Protein AF-A0A914TB72-F1 (afdb_monomer_lite)

Sequence (169 aa):
MFVSGEAGNFFTDSATSDFWIGDIYNTISPGKWSWIDNSTFDFFDWDKGQPQTTTDSVCASAIMNGAKWRSEDCFIDKPFVCEIKQLLSVSSSTTTTTTRKPNICPDSWIYYNSTNFCYKAFQMFKTWYDAEAECENQGAHLASIHNHEENVFITCKFDYFSVKITKAF

pLDDT: mean 77.45, std 20.38, range [30.41, 97.81]

Secondary structure (DSSP, 8-state):
------------------EEEEEEEESSSTTEEEETT--------BPTT-----SSSEEEEEETTTTEEEEEETTS-EEEEEEEE-------S-----------S-TT-EEETTTTEEEEEEEEEE-HHHHHHHHHHTT-EEPP--SHHHHHHHHHHHHHHHHHHH---

Foldseek 3Di:
DDDDDDDDDPPPPDPQFWAFFQWWQDPPPHPDIAGPVRDDPPDAAADVPDDDPPDPTWGWTAGAQPLHIYIDHLQWWGKFKWKDAFCPDPDPDDDDDDPDDPPRDPPLWDADPVVNMTMAIDRGTGGNVVNQVVNVVVVTGGHDDDDSVRSNCCRHCNVVSVVVVPPDD

Structure (mmCIF, N/CA/C/O backbone):
data_AF-A0A914TB72-F1
#
_entry.id   AF-A0A914TB72-F1
#
loop_
_atom_site.group_PDB
_atom_site.id
_atom_site.type_symbol
_atom_site.label_atom_id
_atom_site.label_alt_id
_atom_site.label_comp_id
_atom_site.label_asym_id
_atom_site.label_entity_id
_atom_site.label_seq_id
_atom_site.pdbx_PDB_ins_code
_atom_site.Cartn_x
_atom_site.Cartn_y
_atom_site.Cartn_z
_atom_site.occupancy
_atom_site.B_iso_or_equiv
_atom_site.auth_seq_id
_atom_site.auth_comp_id
_atom_site.auth_asym_id
_atom_site.auth_atom_id
_atom_site.pdbx_PDB_model_num
ATOM 1 N N . MET A 1 1 ? 53.247 -9.936 -4.340 1.00 37.78 1 MET A N 1
ATOM 2 C CA . MET A 1 1 ? 52.286 -9.774 -5.449 1.00 37.78 1 MET A CA 1
ATOM 3 C C . MET A 1 1 ? 50.915 -10.014 -4.849 1.00 37.78 1 MET A C 1
ATOM 5 O O . MET A 1 1 ? 50.619 -11.142 -4.488 1.00 37.78 1 MET A O 1
ATOM 9 N N . PHE A 1 2 ? 50.174 -8.943 -4.577 1.00 30.41 2 PHE A N 1
ATOM 10 C CA . PHE A 1 2 ? 48.810 -9.036 -4.067 1.00 30.41 2 PHE A CA 1
ATOM 11 C C . PHE A 1 2 ? 47.880 -9.287 -5.251 1.00 30.41 2 PHE A C 1
ATOM 13 O O . PHE A 1 2 ? 47.893 -8.498 -6.192 1.00 30.41 2 PHE A O 1
ATOM 20 N N . VAL A 1 3 ? 47.076 -10.346 -5.188 1.00 38.69 3 VAL A N 1
ATOM 21 C CA . VAL A 1 3 ? 45.756 -10.354 -5.820 1.00 38.69 3 VAL A CA 1
ATOM 22 C C . VAL A 1 3 ? 44.797 -10.991 -4.822 1.00 38.69 3 VAL A C 1
ATOM 24 O O . VAL A 1 3 ? 44.936 -12.151 -4.444 1.00 38.69 3 VAL A O 1
ATOM 27 N N . SER A 1 4 ? 43.905 -10.141 -4.335 1.00 36.78 4 SER A N 1
ATOM 28 C CA . SER A 1 4 ? 42.770 -10.391 -3.459 1.00 36.78 4 SER A CA 1
ATOM 29 C C . SER A 1 4 ? 41.709 -11.260 -4.133 1.00 36.78 4 SER A C 1
ATOM 31 O O . SER A 1 4 ? 41.431 -11.094 -5.319 1.00 36.78 4 SER A O 1
ATOM 33 N N . GLY A 1 5 ? 41.054 -12.102 -3.342 1.00 32.09 5 GLY A N 1
ATOM 34 C CA . GLY A 1 5 ? 39.838 -12.823 -3.708 1.00 32.09 5 GLY A CA 1
ATOM 35 C C . GLY A 1 5 ? 39.221 -13.401 -2.443 1.00 32.09 5 GLY A C 1
ATOM 36 O O . GLY A 1 5 ? 39.225 -14.612 -2.249 1.00 32.09 5 GLY A O 1
ATOM 37 N N . GLU A 1 6 ? 38.843 -12.515 -1.523 1.00 36.94 6 GLU A N 1
ATOM 38 C CA . GLU A 1 6 ? 38.310 -12.885 -0.217 1.00 36.94 6 GLU A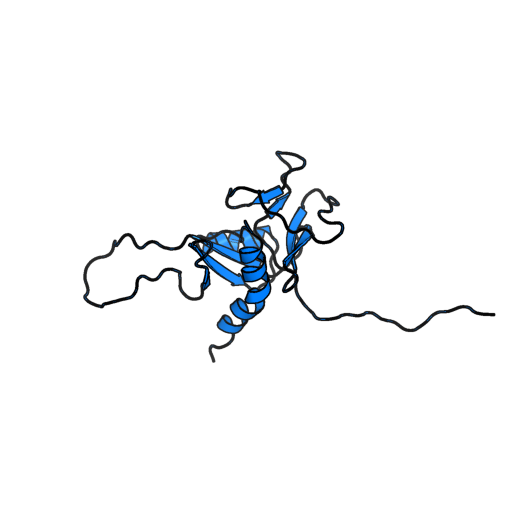 CA 1
ATOM 39 C C . GLU A 1 6 ? 36.899 -13.460 -0.312 1.00 36.94 6 GLU A C 1
ATOM 41 O O . GLU A 1 6 ? 36.111 -13.155 -1.208 1.00 36.94 6 GLU A O 1
ATOM 46 N N . ALA A 1 7 ? 36.665 -14.338 0.658 1.00 39.81 7 ALA A N 1
ATOM 47 C CA . ALA A 1 7 ? 35.478 -15.110 0.930 1.00 39.81 7 ALA A CA 1
ATOM 48 C C . ALA A 1 7 ? 34.182 -14.298 0.857 1.00 39.81 7 ALA A C 1
ATOM 50 O O . ALA A 1 7 ? 34.129 -13.109 1.169 1.00 39.81 7 ALA A O 1
ATOM 51 N N . GLY A 1 8 ? 33.125 -15.010 0.466 1.00 45.47 8 GLY A N 1
ATOM 52 C CA . GLY A 1 8 ? 31.778 -14.488 0.380 1.00 45.47 8 GLY A CA 1
ATOM 53 C C . GLY A 1 8 ? 31.355 -13.753 1.643 1.00 45.47 8 GLY A C 1
ATOM 54 O O . GLY A 1 8 ? 31.429 -14.287 2.742 1.00 45.47 8 GLY A O 1
ATOM 55 N N . ASN A 1 9 ? 30.836 -12.554 1.423 1.00 38.00 9 ASN A N 1
ATOM 56 C CA . ASN A 1 9 ? 29.997 -11.837 2.361 1.00 38.00 9 ASN A CA 1
ATOM 57 C C . ASN A 1 9 ? 28.699 -11.492 1.632 1.00 38.00 9 ASN A C 1
ATOM 59 O O . ASN A 1 9 ? 28.464 -10.364 1.206 1.00 38.00 9 ASN A O 1
ATOM 63 N N . PHE A 1 10 ? 27.859 -12.514 1.464 1.00 42.31 10 PHE A N 1
ATOM 64 C CA . PHE A 1 10 ? 26.428 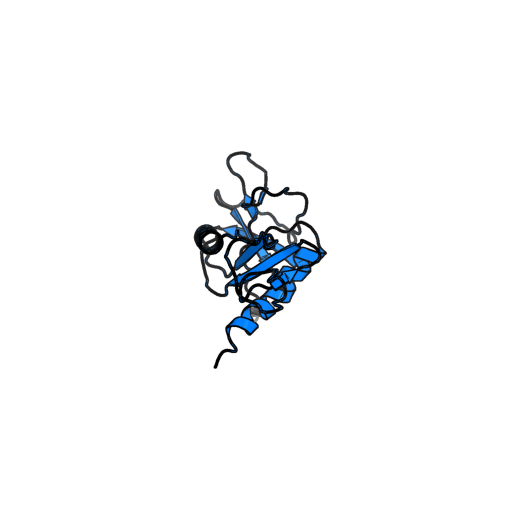-12.314 1.299 1.00 42.31 10 PHE A CA 1
ATOM 65 C C . PHE A 1 10 ? 25.902 -11.972 2.694 1.00 42.31 10 PHE A C 1
ATOM 67 O O . PHE A 1 10 ? 25.555 -12.855 3.475 1.00 42.31 10 PHE A O 1
ATOM 74 N N . PHE A 1 11 ? 25.944 -10.689 3.052 1.00 36.44 11 PHE A N 1
ATOM 75 C CA . PHE A 1 11 ? 25.204 -10.202 4.208 1.00 36.44 11 PHE A CA 1
ATOM 76 C C . PHE A 1 11 ? 23.714 -10.233 3.845 1.00 36.44 11 PHE A C 1
ATOM 78 O O . PHE A 1 11 ? 23.138 -9.233 3.431 1.00 36.44 11 PHE A O 1
ATOM 85 N N . THR A 1 12 ? 23.091 -11.407 3.958 1.00 46.78 12 THR A N 1
ATOM 86 C CA . THR A 1 12 ? 21.660 -11.501 4.258 1.00 46.78 12 THR A CA 1
ATOM 87 C C . THR A 1 12 ? 21.482 -11.067 5.694 1.00 46.78 12 THR A C 1
ATOM 89 O O . THR A 1 12 ? 21.570 -11.893 6.604 1.00 46.78 12 THR A O 1
ATOM 92 N N . ASP A 1 13 ? 21.294 -9.772 5.902 1.00 38.53 13 ASP A N 1
ATOM 93 C CA . ASP A 1 13 ? 20.896 -9.266 7.204 1.00 38.53 13 ASP A CA 1
ATOM 94 C C . ASP A 1 13 ? 19.372 -9.108 7.211 1.00 38.53 13 ASP A C 1
ATOM 96 O O . ASP A 1 13 ? 18.826 -8.201 6.593 1.00 38.53 13 ASP A O 1
ATOM 100 N N . SER A 1 14 ? 18.716 -10.071 7.865 1.00 42.59 14 SER A N 1
ATOM 101 C CA . SER A 1 14 ? 17.274 -10.215 8.095 1.00 42.59 14 SER A CA 1
ATOM 102 C C . SER A 1 14 ? 16.371 -10.319 6.854 1.00 42.59 14 SER A C 1
ATOM 104 O O . SER A 1 14 ? 16.292 -9.434 6.011 1.00 42.59 14 SER A O 1
ATOM 106 N N . ALA A 1 15 ? 15.599 -11.404 6.771 1.00 44.25 15 ALA A N 1
ATOM 107 C CA . ALA A 1 15 ? 14.486 -11.544 5.836 1.00 44.25 15 ALA A CA 1
ATOM 108 C C . ALA A 1 15 ? 13.331 -10.590 6.213 1.00 44.25 15 ALA A C 1
ATOM 110 O O . ALA A 1 15 ? 12.274 -11.022 6.661 1.00 44.25 15 ALA A O 1
ATOM 111 N N . THR A 1 16 ? 13.525 -9.282 6.057 1.00 54.00 16 THR A N 1
ATOM 112 C CA . THR A 1 16 ? 12.438 -8.300 6.029 1.00 54.00 16 THR A CA 1
ATOM 113 C C . THR A 1 16 ? 11.869 -8.302 4.616 1.00 54.00 16 THR A C 1
ATOM 115 O O . THR A 1 16 ? 12.494 -7.774 3.698 1.00 54.00 16 THR A O 1
ATOM 118 N N . SER A 1 17 ? 10.731 -8.965 4.417 1.00 74.69 17 SER A N 1
ATOM 119 C CA . SER A 1 17 ? 10.064 -8.958 3.111 1.00 74.69 17 SER A CA 1
ATOM 120 C C . SER A 1 17 ? 9.395 -7.602 2.908 1.00 74.69 17 SER A C 1
ATOM 122 O O . SER A 1 17 ? 8.569 -7.201 3.728 1.00 74.69 17 SER A O 1
ATOM 124 N N . ASP A 1 18 ? 9.750 -6.897 1.834 1.00 89.62 18 ASP A N 1
ATOM 125 C CA . ASP A 1 18 ? 8.955 -5.759 1.371 1.00 89.62 18 ASP A CA 1
ATOM 126 C C . ASP A 1 18 ? 7.533 -6.234 1.054 1.00 89.62 18 ASP A C 1
ATOM 128 O O . ASP A 1 18 ? 7.323 -7.398 0.695 1.00 89.62 18 ASP A O 1
ATOM 132 N N . PHE A 1 19 ? 6.562 -5.336 1.155 1.00 92.94 19 PHE A N 1
ATOM 133 C CA . PHE A 1 19 ? 5.164 -5.665 0.903 1.00 92.94 19 PHE A CA 1
ATOM 134 C C . PHE A 1 19 ? 4.493 -4.647 -0.009 1.00 92.94 19 PHE A C 1
ATOM 136 O O . PHE A 1 19 ? 4.865 -3.473 -0.013 1.00 92.94 19 PHE A O 1
ATOM 143 N N . TRP A 1 20 ? 3.502 -5.095 -0.778 1.00 96.25 20 TRP A N 1
ATOM 144 C CA . TRP A 1 20 ? 2.762 -4.217 -1.677 1.00 96.25 20 TRP A CA 1
ATOM 145 C C . TRP A 1 20 ? 1.908 -3.205 -0.914 1.00 96.25 20 TRP A C 1
ATOM 147 O O . TRP A 1 20 ? 1.241 -3.541 0.072 1.00 96.25 20 TRP A O 1
ATOM 157 N N . ILE A 1 21 ? 1.941 -1.974 -1.422 1.00 95.44 21 ILE A N 1
ATOM 158 C CA . ILE A 1 21 ? 1.055 -0.858 -1.081 1.00 95.44 21 ILE A CA 1
ATOM 159 C C . ILE A 1 21 ? 0.339 -0.401 -2.358 1.00 95.44 21 ILE A C 1
ATOM 161 O O . ILE A 1 21 ? 0.719 -0.796 -3.461 1.00 95.44 21 ILE A O 1
ATOM 165 N N . GLY A 1 22 ? -0.703 0.413 -2.230 1.00 94.06 22 GLY A N 1
ATOM 166 C CA . GLY A 1 22 ? -1.614 0.736 -3.332 1.00 94.06 22 GLY A CA 1
ATOM 167 C C . GLY A 1 22 ? -1.075 1.705 -4.382 1.00 94.06 22 GLY A C 1
ATOM 168 O O . GLY A 1 22 ? -1.845 2.129 -5.237 1.00 94.06 22 GLY A O 1
ATOM 169 N N . ASP A 1 23 ? 0.198 2.100 -4.319 1.00 88.44 23 ASP A N 1
ATOM 170 C CA . ASP A 1 23 ? 0.772 3.071 -5.252 1.00 88.44 23 ASP A CA 1
ATOM 171 C C . ASP A 1 23 ? 1.289 2.383 -6.523 1.00 88.44 23 ASP A C 1
ATOM 173 O O . ASP A 1 23 ? 2.060 1.416 -6.478 1.00 88.44 23 ASP A O 1
ATOM 177 N N . ILE A 1 24 ? 0.851 2.899 -7.669 1.00 87.12 24 ILE A N 1
ATOM 178 C CA . ILE A 1 24 ? 1.172 2.381 -8.996 1.00 87.12 24 ILE A CA 1
ATOM 179 C C . ILE A 1 24 ? 1.639 3.506 -9.917 1.00 87.12 24 ILE A C 1
ATOM 181 O O . ILE A 1 24 ? 1.116 4.625 -9.909 1.00 87.12 24 ILE A O 1
ATOM 185 N N . TYR A 1 25 ? 2.626 3.198 -10.758 1.00 83.56 25 TYR A N 1
ATOM 186 C CA . TYR A 1 25 ? 3.103 4.129 -11.766 1.00 83.56 25 TYR A CA 1
ATOM 187 C C . TYR A 1 25 ? 2.098 4.245 -12.918 1.00 83.56 25 TYR A C 1
ATOM 189 O O . TYR A 1 25 ? 1.798 3.274 -13.616 1.00 83.56 25 TYR A O 1
ATOM 197 N N . ASN A 1 26 ? 1.575 5.450 -13.142 1.00 69.94 26 ASN A N 1
ATOM 198 C CA . ASN A 1 26 ? 0.547 5.693 -14.142 1.00 69.94 26 ASN A CA 1
ATOM 199 C C . ASN A 1 26 ? 1.157 5.895 -15.541 1.00 69.94 26 ASN A C 1
ATOM 201 O O . ASN A 1 26 ? 1.883 6.859 -15.797 1.00 69.94 26 ASN A O 1
ATOM 205 N N . THR A 1 27 ? 0.800 5.017 -16.480 1.00 63.53 27 THR A N 1
ATOM 206 C CA . THR A 1 27 ? 1.215 5.108 -17.891 1.00 63.53 27 THR A CA 1
ATOM 207 C C . THR A 1 27 ? 0.322 6.035 -18.729 1.00 63.53 27 THR A C 1
ATOM 209 O O . THR A 1 27 ? 0.755 6.536 -19.765 1.00 63.53 27 THR A O 1
ATOM 212 N N . ILE A 1 28 ? -0.908 6.308 -18.276 1.00 57.84 28 ILE A N 1
ATOM 213 C CA . ILE A 1 28 ? -1.909 7.172 -18.934 1.00 57.84 28 ILE A CA 1
ATOM 214 C C . ILE A 1 28 ? -1.605 8.655 -18.683 1.00 57.84 28 ILE A C 1
ATOM 216 O O . ILE A 1 28 ? -1.833 9.499 -19.549 1.00 57.84 28 ILE A O 1
ATOM 220 N N . SER A 1 29 ? -1.050 8.980 -17.514 1.00 60.22 29 SER A N 1
ATOM 221 C CA . SER A 1 29 ? -0.419 10.271 -17.217 1.00 60.22 29 SER A CA 1
ATOM 222 C C . SER A 1 29 ? 1.079 10.060 -16.990 1.00 60.22 29 SER A C 1
ATOM 224 O O . SER A 1 29 ? 1.501 10.018 -15.832 1.00 60.22 29 SER A O 1
ATOM 226 N N . PRO A 1 30 ? 1.880 9.925 -18.069 1.00 54.53 30 PRO A N 1
ATOM 227 C CA . PRO A 1 30 ? 3.301 9.614 -17.973 1.00 54.53 30 PRO A CA 1
ATOM 228 C C . PRO A 1 30 ? 4.010 10.507 -16.952 1.00 54.53 30 PRO A C 1
ATOM 230 O O . PRO A 1 30 ? 3.920 11.736 -17.020 1.00 54.53 30 PRO A O 1
ATOM 233 N N . GLY A 1 31 ? 4.712 9.886 -16.002 1.00 62.03 31 GLY A N 1
ATOM 234 C CA . GLY A 1 31 ? 5.471 10.593 -14.969 1.00 62.03 31 GLY A CA 1
ATOM 235 C C . GLY A 1 31 ? 4.730 10.861 -13.659 1.00 62.03 31 GLY A C 1
ATOM 236 O O . GLY A 1 31 ? 5.211 11.685 -12.881 1.00 62.03 31 GLY A O 1
ATOM 237 N N . LYS A 1 32 ? 3.592 10.204 -13.388 1.00 79.50 32 LYS A N 1
ATOM 238 C CA . LYS A 1 32 ? 2.874 10.350 -12.111 1.00 79.50 32 LYS A CA 1
ATOM 239 C C . LYS A 1 32 ? 2.608 9.010 -11.427 1.00 79.50 32 LYS A C 1
ATOM 241 O O . LYS A 1 32 ? 2.170 8.061 -12.063 1.00 79.50 32 LYS A O 1
ATOM 246 N N . TRP A 1 33 ? 2.859 8.987 -10.125 1.00 85.56 33 TRP A N 1
ATOM 247 C CA . TRP A 1 33 ? 2.426 7.949 -9.193 1.00 85.56 33 TRP A CA 1
ATOM 248 C C . TRP A 1 33 ? 1.011 8.264 -8.695 1.00 85.56 33 TRP A C 1
ATOM 250 O O . TRP A 1 33 ? 0.599 9.432 -8.696 1.00 85.56 33 TRP A O 1
ATOM 260 N N . SER A 1 34 ? 0.248 7.232 -8.354 1.00 89.12 34 SER A N 1
ATOM 261 C CA . SER A 1 34 ? -1.146 7.354 -7.935 1.00 89.12 34 SER A CA 1
ATOM 262 C C . SER A 1 34 ? -1.572 6.165 -7.090 1.00 89.12 34 SER A C 1
ATOM 264 O O . SER A 1 34 ? -1.279 5.023 -7.441 1.00 89.12 34 SER A O 1
ATOM 266 N N . TRP A 1 35 ? -2.359 6.442 -6.054 1.00 92.19 35 TRP A N 1
ATOM 267 C CA . TRP A 1 35 ? -3.010 5.415 -5.255 1.00 92.19 35 TRP A CA 1
ATOM 268 C C . TRP A 1 35 ? -4.180 4.772 -6.001 1.00 92.19 35 TRP A C 1
ATOM 270 O O . TRP A 1 35 ? -4.974 5.459 -6.651 1.00 92.19 35 TRP A O 1
ATOM 280 N N . ILE A 1 36 ? -4.300 3.451 -5.881 1.00 91.12 36 ILE A N 1
ATOM 281 C CA . ILE A 1 36 ? -5.353 2.654 -6.520 1.00 91.12 36 ILE A CA 1
ATOM 282 C C . ILE A 1 36 ? -6.761 2.979 -6.001 1.00 91.12 36 ILE A C 1
ATOM 284 O O . ILE A 1 36 ? -7.736 2.891 -6.745 1.00 91.12 36 ILE A O 1
ATOM 288 N N . ASP A 1 37 ? -6.867 3.452 -4.759 1.00 86.62 37 ASP A N 1
ATOM 289 C CA . ASP A 1 37 ? -8.120 3.878 -4.128 1.00 86.62 37 ASP A CA 1
ATOM 290 C C . ASP A 1 37 ? -8.603 5.271 -4.603 1.00 86.62 37 ASP A C 1
ATOM 292 O O . ASP A 1 37 ? -9.663 5.751 -4.192 1.00 86.62 37 ASP A O 1
ATOM 296 N N . ASN A 1 38 ? -7.856 5.913 -5.512 1.00 87.88 38 ASN A N 1
ATOM 297 C CA . ASN A 1 38 ? -8.057 7.274 -6.022 1.00 87.88 38 ASN A CA 1
ATOM 298 C C . ASN A 1 38 ? -7.890 8.394 -4.981 1.00 87.88 38 ASN A C 1
ATOM 300 O O . ASN A 1 38 ? -8.355 9.521 -5.203 1.00 87.88 38 ASN A O 1
ATOM 304 N N . SER A 1 39 ? -7.230 8.122 -3.859 1.00 87.56 39 SER A N 1
ATOM 305 C CA . SER A 1 39 ? -6.829 9.155 -2.908 1.00 87.56 39 SER A CA 1
ATOM 306 C C . SER A 1 39 ? -5.738 10.074 -3.482 1.00 87.56 39 SER A C 1
ATOM 308 O O . SER A 1 39 ? -5.130 9.831 -4.530 1.00 87.56 39 SER A O 1
ATOM 310 N N . THR A 1 40 ? -5.508 11.208 -2.819 1.00 87.62 40 THR A N 1
ATOM 311 C CA . THR A 1 40 ? -4.507 12.181 -3.263 1.00 87.62 40 THR A CA 1
ATOM 312 C C . THR A 1 40 ? -3.093 11.656 -3.045 1.00 87.62 40 THR A C 1
ATOM 314 O O . THR A 1 40 ? -2.743 11.230 -1.948 1.00 87.62 40 THR A O 1
ATOM 317 N N . PHE A 1 41 ? -2.253 11.751 -4.076 1.00 83.50 41 PHE A N 1
ATOM 318 C CA . PHE A 1 41 ? -0.825 11.450 -3.979 1.00 83.50 41 PHE A CA 1
ATOM 319 C C . PHE A 1 41 ? -0.039 12.699 -3.540 1.00 83.50 41 PHE A C 1
ATOM 321 O O . PHE A 1 41 ? 0.502 13.437 -4.366 1.00 83.50 41 PHE A O 1
ATOM 328 N N . ASP A 1 42 ? -0.049 12.992 -2.240 1.00 86.94 42 ASP A N 1
ATOM 329 C CA . ASP A 1 42 ? 0.585 14.166 -1.618 1.00 86.94 42 ASP A CA 1
ATOM 330 C C . ASP A 1 42 ? 1.740 13.821 -0.664 1.00 86.94 42 ASP A C 1
ATOM 332 O O . ASP A 1 42 ? 2.531 14.697 -0.301 1.00 86.94 42 ASP A O 1
ATOM 336 N N . PHE A 1 43 ? 1.882 12.544 -0.319 1.00 89.69 43 PHE A N 1
ATOM 337 C CA . PHE A 1 43 ? 2.965 12.011 0.492 1.00 89.69 43 PHE A CA 1
ATOM 338 C C . PHE A 1 43 ? 3.686 10.881 -0.242 1.00 89.69 43 PHE A C 1
ATOM 340 O O . PHE A 1 43 ? 3.069 10.051 -0.904 1.00 89.69 43 PHE A O 1
ATOM 347 N N . PHE A 1 44 ? 5.009 10.849 -0.102 1.00 89.50 44 PHE A N 1
ATOM 348 C CA . PHE A 1 44 ? 5.843 9.756 -0.577 1.00 89.50 44 PHE A CA 1
ATOM 349 C C . PHE A 1 44 ? 7.096 9.632 0.281 1.00 89.50 44 PHE A C 1
ATOM 351 O O . PHE A 1 44 ? 7.661 10.639 0.713 1.00 89.50 44 PHE A O 1
ATOM 358 N N . ASP A 1 45 ? 7.562 8.402 0.490 1.00 91.50 45 ASP A N 1
ATOM 359 C CA . ASP A 1 45 ? 8.743 8.136 1.318 1.00 91.50 45 ASP A CA 1
ATOM 360 C C . ASP A 1 45 ? 9.736 7.200 0.618 1.00 91.50 45 ASP A C 1
ATOM 362 O O . ASP A 1 45 ? 10.161 6.176 1.145 1.00 91.50 45 ASP A O 1
ATOM 366 N N . TRP A 1 46 ? 10.096 7.530 -0.621 1.00 91.81 46 TRP A N 1
ATOM 367 C CA . TRP A 1 46 ? 11.026 6.737 -1.426 1.00 91.81 46 TRP A CA 1
ATOM 368 C C . TRP A 1 46 ? 12.383 6.522 -0.736 1.00 91.81 46 TRP A C 1
ATOM 370 O O . TRP A 1 46 ? 12.962 7.433 -0.134 1.00 91.81 46 TRP A O 1
ATOM 380 N N . ASP A 1 47 ? 12.908 5.302 -0.850 1.00 92.31 47 ASP A N 1
ATOM 381 C CA . ASP A 1 47 ? 14.271 4.966 -0.447 1.00 92.31 47 ASP A CA 1
ATOM 382 C C . ASP A 1 47 ? 15.300 5.678 -1.344 1.00 92.31 47 ASP A C 1
ATOM 384 O O . ASP A 1 47 ? 15.002 6.194 -2.427 1.00 92.31 47 ASP A O 1
ATOM 388 N N . LYS A 1 48 ? 16.555 5.728 -0.902 1.00 88.69 48 LYS A N 1
ATOM 389 C CA . LYS A 1 48 ? 17.618 6.414 -1.632 1.00 88.69 48 LYS A CA 1
ATOM 390 C C . LYS A 1 48 ? 17.785 5.824 -3.040 1.00 88.69 48 LYS A C 1
ATOM 392 O O . LYS A 1 48 ? 18.167 4.670 -3.198 1.00 88.69 48 LYS A O 1
ATOM 397 N N . GLY A 1 49 ? 17.590 6.661 -4.060 1.00 86.25 49 GLY A N 1
ATOM 398 C CA . GLY A 1 49 ? 17.706 6.263 -5.469 1.00 86.25 49 GLY A CA 1
ATOM 399 C C . GLY A 1 49 ? 16.413 5.715 -6.082 1.00 86.25 49 GLY A C 1
ATOM 400 O O . GLY A 1 49 ? 16.449 5.237 -7.211 1.00 86.25 49 GLY A O 1
ATOM 401 N N . GLN A 1 50 ? 15.295 5.796 -5.359 1.00 87.50 50 GLN A N 1
ATOM 402 C CA . GLN A 1 50 ? 13.952 5.461 -5.824 1.00 87.50 50 GLN A CA 1
ATOM 403 C C . GLN A 1 50 ? 13.134 6.749 -6.074 1.00 87.50 50 GLN A C 1
ATOM 405 O O . GLN A 1 50 ? 13.456 7.794 -5.499 1.00 87.50 50 GLN A O 1
ATOM 410 N N . PRO A 1 51 ? 12.082 6.704 -6.911 1.00 85.38 51 PRO A N 1
ATOM 411 C CA . PRO A 1 51 ? 11.663 5.571 -7.733 1.00 85.38 51 PRO A CA 1
ATOM 412 C C . PRO A 1 51 ? 12.564 5.381 -8.962 1.00 85.38 51 PRO A C 1
ATOM 414 O O . PRO A 1 51 ? 13.033 6.339 -9.577 1.00 85.38 51 PRO A O 1
ATOM 417 N N . GLN A 1 52 ? 12.765 4.128 -9.346 1.00 80.19 52 GLN A N 1
ATOM 418 C CA . GLN A 1 52 ? 13.373 3.715 -10.603 1.00 80.19 52 GLN A CA 1
ATOM 419 C C . GLN A 1 52 ? 12.286 3.385 -11.634 1.00 80.19 52 GLN A C 1
ATOM 421 O O . GLN A 1 52 ? 11.337 2.659 -11.363 1.00 80.19 52 GLN A O 1
ATOM 426 N N . THR A 1 53 ? 12.436 3.900 -12.850 1.00 69.31 53 THR A N 1
ATOM 427 C CA . THR A 1 53 ? 11.516 3.649 -13.973 1.00 69.31 53 THR A CA 1
ATOM 428 C C . THR A 1 53 ? 12.179 2.715 -14.984 1.00 69.31 53 THR A C 1
ATOM 430 O O . THR A 1 53 ? 12.496 3.100 -16.105 1.00 69.31 53 THR A O 1
ATOM 433 N N . THR A 1 54 ? 12.496 1.492 -14.550 1.00 64.50 54 THR A N 1
ATOM 434 C CA . THR A 1 54 ? 13.265 0.518 -15.351 1.00 64.50 54 THR A CA 1
ATOM 435 C C . THR A 1 54 ? 12.410 -0.329 -16.292 1.00 64.50 54 THR A C 1
ATOM 437 O O . THR A 1 54 ? 12.963 -0.949 -17.200 1.00 64.50 54 THR A O 1
ATOM 440 N N . THR A 1 55 ? 11.090 -0.363 -16.097 1.00 67.44 55 THR A N 1
ATOM 441 C CA . THR A 1 55 ? 10.137 -1.175 -16.870 1.00 67.44 55 THR A CA 1
ATOM 442 C C . THR A 1 55 ? 8.861 -0.387 -17.185 1.00 67.44 55 THR A C 1
ATOM 444 O O . THR A 1 55 ? 8.623 0.686 -16.630 1.00 67.44 55 THR A O 1
ATOM 447 N N . ASP A 1 56 ? 8.023 -0.938 -18.068 1.00 72.12 56 ASP A N 1
ATOM 448 C CA . ASP A 1 56 ? 6.726 -0.354 -18.441 1.00 72.12 56 ASP A CA 1
ATOM 449 C C . ASP A 1 56 ? 5.639 -0.542 -17.358 1.00 72.12 56 ASP A C 1
ATOM 451 O O . ASP A 1 56 ? 4.585 0.089 -17.428 1.00 72.12 56 ASP A O 1
ATOM 455 N N . SER A 1 57 ? 5.883 -1.404 -16.360 1.00 82.69 57 SER A N 1
ATOM 456 C CA . SER A 1 57 ? 4.953 -1.729 -15.270 1.00 82.69 57 SER A CA 1
ATOM 457 C C . SER A 1 57 ? 5.688 -1.696 -13.933 1.00 82.69 57 SER A C 1
ATOM 459 O O . SER A 1 57 ? 6.418 -2.631 -13.598 1.00 82.69 57 SER A O 1
ATOM 461 N N . VAL A 1 58 ? 5.495 -0.612 -13.179 1.00 89.12 58 VAL A N 1
ATOM 462 C CA . VAL A 1 58 ? 6.199 -0.359 -11.918 1.00 89.12 58 VAL A CA 1
ATOM 463 C C . VAL A 1 58 ? 5.191 -0.092 -10.798 1.00 89.12 58 VAL A C 1
ATOM 465 O O . VAL A 1 58 ? 4.308 0.754 -10.940 1.00 89.12 58 VAL A O 1
ATOM 468 N N . CYS A 1 59 ? 5.339 -0.808 -9.687 1.00 93.00 59 CYS A N 1
ATOM 469 C CA . CYS A 1 59 ? 4.473 -0.745 -8.513 1.00 93.00 59 CYS A CA 1
ATOM 470 C C . CYS A 1 59 ? 5.297 -0.447 -7.258 1.00 93.00 59 CYS A C 1
ATOM 472 O O . CYS A 1 59 ? 6.490 -0.755 -7.203 1.00 93.00 59 CYS A O 1
ATOM 474 N N . ALA A 1 60 ? 4.682 0.162 -6.248 1.00 93.75 60 ALA A N 1
ATOM 475 C CA . ALA A 1 60 ? 5.373 0.523 -5.019 1.00 93.75 60 ALA A CA 1
ATOM 476 C C . ALA A 1 60 ? 5.288 -0.588 -3.967 1.00 93.75 60 ALA A C 1
ATOM 478 O O . ALA A 1 60 ? 4.211 -1.109 -3.668 1.00 93.75 60 ALA A O 1
ATOM 479 N N . SER A 1 61 ? 6.423 -0.903 -3.348 1.00 94.00 61 SER A N 1
ATOM 480 C CA . SER A 1 61 ? 6.511 -1.739 -2.153 1.00 94.00 61 SER A CA 1
ATOM 481 C C . SER A 1 61 ? 7.048 -0.924 -0.975 1.00 94.00 61 SER A C 1
ATOM 483 O O . SER A 1 61 ? 7.888 -0.036 -1.143 1.00 94.00 61 SER A O 1
ATOM 485 N N . ALA A 1 62 ? 6.575 -1.213 0.235 1.00 93.06 62 ALA A N 1
ATOM 486 C CA . ALA A 1 62 ? 7.100 -0.623 1.459 1.00 93.06 62 ALA A CA 1
ATOM 487 C C . ALA A 1 62 ? 8.091 -1.572 2.143 1.00 93.06 62 ALA A C 1
ATOM 489 O O . ALA A 1 62 ? 7.858 -2.777 2.259 1.00 93.06 62 ALA A O 1
ATOM 490 N N . ILE A 1 63 ? 9.187 -1.001 2.640 1.00 88.81 63 ILE A N 1
ATOM 491 C CA . ILE A 1 63 ? 10.222 -1.701 3.395 1.00 88.81 63 ILE A CA 1
ATOM 492 C C . ILE A 1 63 ? 9.746 -1.851 4.836 1.00 88.81 63 ILE A C 1
ATOM 494 O O . ILE A 1 63 ? 9.565 -0.870 5.569 1.00 88.81 63 ILE A O 1
ATOM 498 N N . MET A 1 64 ? 9.584 -3.098 5.261 1.00 83.44 64 MET A N 1
ATOM 499 C CA . MET A 1 64 ? 9.210 -3.437 6.628 1.00 83.44 64 MET A CA 1
ATOM 500 C C . MET A 1 64 ? 10.204 -2.847 7.638 1.00 83.44 64 MET A C 1
ATOM 502 O O . MET A 1 64 ? 11.416 -2.954 7.464 1.00 83.44 64 MET A O 1
ATOM 506 N N . ASN A 1 65 ? 9.690 -2.203 8.691 1.00 79.75 65 ASN A N 1
ATOM 507 C CA . ASN A 1 65 ? 10.461 -1.447 9.694 1.00 79.75 65 ASN A CA 1
ATOM 508 C C . ASN A 1 65 ? 11.342 -0.298 9.151 1.00 79.75 65 ASN A C 1
ATOM 510 O O . ASN A 1 65 ? 12.010 0.371 9.937 1.00 79.75 65 ASN A O 1
ATOM 514 N N . GLY A 1 66 ? 11.351 -0.053 7.838 1.00 76.56 66 GLY A N 1
ATOM 515 C CA . GLY A 1 66 ? 12.143 0.999 7.209 1.00 76.56 66 GLY A CA 1
ATOM 516 C C . GLY A 1 66 ? 11.379 2.304 7.011 1.00 76.56 66 GLY A C 1
ATOM 517 O O . GLY A 1 66 ? 12.018 3.342 6.882 1.00 76.56 66 GLY A O 1
ATOM 518 N N . ALA A 1 67 ? 10.038 2.257 6.979 1.00 78.88 67 ALA A N 1
ATOM 519 C CA . ALA A 1 67 ? 9.180 3.379 6.578 1.00 78.88 67 ALA A CA 1
ATOM 520 C C . ALA A 1 67 ? 9.661 4.033 5.265 1.00 78.88 67 ALA A C 1
ATOM 522 O O . ALA A 1 67 ? 9.597 5.242 5.094 1.00 78.88 67 ALA A O 1
ATOM 523 N N . LYS A 1 68 ? 10.196 3.233 4.338 1.00 90.81 68 LYS A N 1
ATOM 524 C CA . LYS A 1 68 ? 10.725 3.681 3.045 1.00 90.81 68 LYS A CA 1
ATOM 525 C C . LYS A 1 68 ? 10.160 2.828 1.925 1.00 90.81 68 LYS A C 1
ATOM 527 O O . LYS A 1 68 ? 9.816 1.675 2.176 1.00 90.81 68 LYS A O 1
ATOM 532 N N . TRP A 1 69 ? 10.052 3.371 0.718 1.00 92.94 69 TRP A N 1
ATOM 533 C CA . TRP A 1 69 ? 9.408 2.688 -0.408 1.00 92.94 69 TRP A CA 1
ATOM 534 C C . TRP A 1 69 ? 10.381 2.388 -1.545 1.00 92.94 69 TRP A C 1
ATOM 536 O O . TRP A 1 69 ? 11.338 3.132 -1.781 1.00 92.94 69 TRP A O 1
ATOM 546 N N . ARG A 1 70 ? 10.119 1.311 -2.281 1.00 91.81 70 ARG A N 1
ATOM 547 C CA . ARG A 1 70 ? 10.843 0.933 -3.496 1.00 91.81 70 ARG A CA 1
ATOM 548 C C . ARG A 1 70 ? 9.868 0.818 -4.652 1.00 91.81 70 ARG A C 1
ATOM 550 O O . ARG A 1 70 ? 8.722 0.428 -4.467 1.00 91.81 70 ARG A O 1
ATOM 557 N N . SER A 1 71 ? 10.334 1.161 -5.843 1.00 90.81 71 SER A N 1
ATOM 558 C CA . SER A 1 71 ? 9.594 0.894 -7.067 1.00 90.81 71 SER A CA 1
ATOM 559 C C . SER A 1 71 ? 10.087 -0.427 -7.654 1.00 90.81 71 SER A C 1
ATOM 561 O O . SER A 1 71 ? 11.290 -0.593 -7.880 1.00 90.81 71 SER A O 1
ATOM 563 N N . GLU A 1 72 ? 9.177 -1.363 -7.882 1.00 90.56 72 GLU A N 1
ATOM 564 C CA . GLU A 1 72 ? 9.489 -2.732 -8.283 1.00 90.56 72 GLU A CA 1
ATOM 565 C C . GLU A 1 72 ? 8.585 -3.215 -9.421 1.00 90.56 72 GLU A C 1
ATOM 567 O O . GLU A 1 72 ? 7.565 -2.603 -9.735 1.00 90.56 72 GLU A O 1
ATOM 572 N N . ASP A 1 73 ? 8.974 -4.327 -10.045 1.00 91.00 73 ASP A N 1
ATOM 573 C CA . ASP A 1 73 ? 8.160 -5.000 -11.054 1.00 91.00 73 ASP A CA 1
ATOM 574 C C . ASP A 1 73 ? 6.876 -5.550 -10.408 1.00 91.00 73 ASP A C 1
ATOM 576 O O . ASP A 1 73 ? 6.927 -6.380 -9.494 1.00 91.00 73 ASP A O 1
ATOM 580 N N . CYS A 1 74 ? 5.725 -5.079 -10.894 1.00 92.81 74 CYS A N 1
ATOM 581 C CA . CYS A 1 74 ? 4.394 -5.431 -10.392 1.00 92.81 74 CYS A CA 1
ATOM 582 C C . CYS A 1 74 ? 4.094 -6.940 -10.413 1.00 92.81 74 CYS A C 1
ATOM 584 O O . CYS A 1 74 ? 3.191 -7.390 -9.706 1.00 92.81 74 CYS A O 1
ATOM 586 N N . PHE A 1 75 ? 4.814 -7.721 -11.227 1.00 93.25 75 PHE A N 1
ATOM 587 C CA . PHE A 1 75 ? 4.613 -9.164 -11.378 1.00 93.25 75 PHE A CA 1
ATOM 588 C C . PHE A 1 75 ? 5.422 -10.011 -10.384 1.00 93.25 75 PHE A C 1
ATOM 590 O O . PHE A 1 75 ? 5.365 -11.238 -10.442 1.00 93.25 75 PHE A O 1
ATOM 597 N N . ILE A 1 76 ? 6.173 -9.388 -9.471 1.00 92.69 76 ILE A N 1
ATOM 598 C CA . ILE A 1 76 ? 6.844 -10.099 -8.378 1.00 92.69 76 ILE A CA 1
ATOM 599 C C . ILE A 1 76 ? 5.823 -10.449 -7.291 1.00 92.69 76 ILE A C 1
ATOM 601 O O . ILE A 1 76 ? 4.999 -9.625 -6.897 1.00 92.69 76 ILE A O 1
ATOM 605 N N . ASP A 1 77 ? 5.911 -11.660 -6.749 1.00 94.50 77 ASP A N 1
ATOM 606 C CA . ASP A 1 77 ? 5.067 -12.043 -5.626 1.00 94.50 77 ASP A CA 1
ATOM 607 C C . ASP A 1 77 ? 5.603 -11.471 -4.305 1.00 94.50 77 ASP A C 1
ATOM 609 O O . ASP A 1 77 ? 6.755 -11.710 -3.930 1.00 94.50 77 ASP A O 1
ATOM 613 N N . LYS A 1 78 ? 4.758 -10.741 -3.567 1.00 93.56 78 LYS A N 1
ATOM 614 C CA . LYS A 1 78 ? 5.059 -10.199 -2.231 1.00 93.56 78 LYS A CA 1
ATOM 615 C C . LYS A 1 78 ? 3.846 -10.300 -1.308 1.00 93.56 78 LYS A C 1
ATOM 617 O O . LYS A 1 78 ? 2.717 -10.406 -1.792 1.00 93.56 78 LYS A O 1
ATOM 622 N N . PRO A 1 79 ? 4.051 -10.274 0.019 1.00 94.00 79 PRO A N 1
ATOM 623 C CA . PRO A 1 79 ? 2.960 -10.027 0.950 1.00 94.00 79 PRO A CA 1
ATOM 624 C C . PRO A 1 79 ? 2.445 -8.583 0.786 1.00 94.00 79 PRO A C 1
ATOM 626 O O . PRO A 1 79 ? 3.060 -7.774 0.092 1.00 94.00 79 PRO A O 1
ATOM 629 N N . PHE A 1 80 ? 1.302 -8.241 1.379 1.00 94.56 80 PHE A N 1
ATOM 630 C CA . PHE A 1 80 ? 0.632 -6.958 1.109 1.00 94.56 80 PHE A CA 1
ATOM 631 C C . PHE A 1 80 ? -0.237 -6.482 2.273 1.00 94.56 80 PHE A C 1
ATOM 633 O O . PHE A 1 80 ? -0.573 -7.262 3.170 1.00 94.56 80 PHE A O 1
ATOM 640 N N . VAL A 1 81 ? -0.596 -5.195 2.270 1.00 94.94 81 VAL A N 1
ATOM 641 C CA . VAL A 1 81 ? -1.536 -4.602 3.236 1.00 94.94 81 VAL A CA 1
ATOM 642 C C . VAL A 1 81 ? -2.750 -4.056 2.511 1.00 94.94 81 VAL A C 1
ATOM 644 O O . VAL A 1 81 ? -2.611 -3.252 1.596 1.00 94.94 81 VAL A O 1
ATOM 647 N N . CYS A 1 82 ? -3.931 -4.444 2.982 1.00 95.69 82 CYS A N 1
ATOM 648 C CA . CYS A 1 82 ? -5.186 -3.831 2.579 1.00 95.69 82 CYS A CA 1
ATOM 649 C C . CYS A 1 82 ? -5.621 -2.764 3.587 1.00 95.69 82 CYS A C 1
ATOM 651 O O . CYS A 1 82 ? -5.373 -2.900 4.793 1.00 95.69 82 CYS A O 1
ATOM 653 N N . GLU A 1 83 ? -6.363 -1.774 3.106 1.00 95.06 83 GLU A N 1
ATOM 654 C CA . GLU A 1 83 ? -7.050 -0.765 3.897 1.00 95.06 83 GLU A CA 1
ATOM 655 C C . GLU A 1 83 ? -8.538 -0.677 3.552 1.00 95.06 83 GLU A C 1
ATOM 657 O O . GLU A 1 83 ? -8.961 -0.838 2.408 1.00 95.06 83 GLU A O 1
ATOM 662 N N . ILE A 1 84 ? -9.350 -0.385 4.560 1.00 93.50 84 ILE A N 1
ATOM 663 C CA . ILE A 1 84 ? -10.772 -0.112 4.388 1.00 93.50 84 ILE A CA 1
ATOM 664 C C . ILE A 1 84 ? -11.184 1.010 5.327 1.00 93.50 84 ILE A C 1
ATOM 666 O O . ILE A 1 84 ? -10.759 1.076 6.485 1.00 93.50 84 ILE A O 1
ATOM 670 N N . LYS A 1 85 ? -12.034 1.912 4.840 1.00 89.56 85 LYS A N 1
ATOM 671 C CA . LYS A 1 85 ? -12.597 2.975 5.670 1.00 89.56 85 LYS A CA 1
ATOM 672 C C . LYS A 1 85 ? -13.424 2.368 6.803 1.00 89.56 85 LYS A C 1
ATOM 674 O O . LYS A 1 85 ? -14.153 1.401 6.586 1.00 89.56 85 LYS A O 1
ATOM 679 N N . GLN A 1 86 ? -13.342 2.945 8.004 1.00 82.94 86 GLN A N 1
ATOM 680 C CA . GLN A 1 86 ? -14.120 2.453 9.142 1.00 82.94 86 GLN A CA 1
ATOM 681 C C . GLN A 1 86 ? -15.614 2.318 8.812 1.00 82.94 86 GLN A C 1
ATOM 683 O O . GLN A 1 86 ? -16.216 3.176 8.154 1.00 82.94 86 GLN A O 1
ATOM 688 N N . LEU A 1 87 ? -16.234 1.264 9.340 1.00 73.94 87 LEU A N 1
ATOM 689 C CA . LEU A 1 87 ? -17.672 1.069 9.240 1.00 73.94 87 LEU A CA 1
ATOM 690 C C . LEU A 1 87 ? -18.347 1.956 10.289 1.00 73.94 87 LEU A C 1
ATOM 692 O O . LEU A 1 87 ? -18.557 1.559 11.435 1.00 73.94 87 LEU A O 1
ATOM 696 N N . LEU A 1 88 ? -18.707 3.184 9.910 1.00 62.66 88 LEU A N 1
ATOM 697 C CA . LEU A 1 88 ? -19.670 3.958 10.688 1.00 62.66 88 LEU A CA 1
ATOM 698 C C . LEU A 1 88 ? -21.017 3.249 10.555 1.00 62.66 88 LEU A C 1
ATOM 700 O O . LEU A 1 88 ? -21.680 3.346 9.526 1.00 62.66 88 LEU A O 1
ATOM 704 N N . SER A 1 89 ? -21.398 2.477 11.569 1.00 51.59 89 SER A N 1
ATOM 705 C CA . SER A 1 89 ? -22.630 1.693 11.561 1.00 51.59 89 SER A CA 1
ATOM 706 C C . SER A 1 89 ? -23.857 2.585 11.324 1.00 51.59 89 SER A C 1
ATOM 708 O O . SER A 1 89 ? -24.397 3.167 12.268 1.00 51.59 89 SER A O 1
ATOM 710 N N . VAL A 1 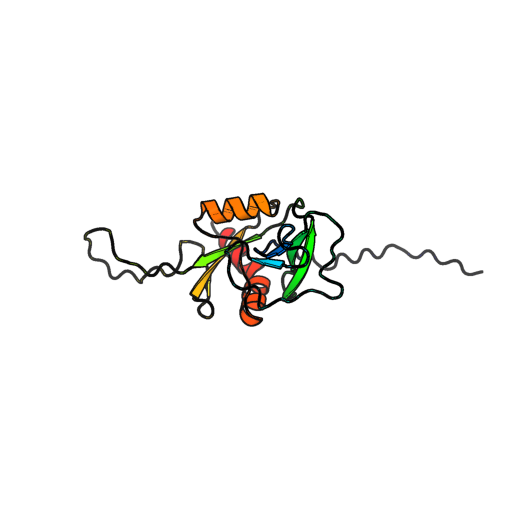90 ? -24.360 2.646 10.089 1.00 44.25 90 VAL A N 1
ATOM 711 C CA . VAL A 1 90 ? -25.783 2.895 9.861 1.00 44.25 90 VAL A CA 1
ATOM 712 C C . VAL A 1 90 ? -26.477 1.592 10.224 1.00 44.25 90 VAL A C 1
ATOM 714 O O . VAL A 1 90 ? -26.338 0.578 9.546 1.00 44.25 90 VAL A O 1
ATOM 717 N N . SER A 1 91 ? -27.173 1.606 11.360 1.00 46.88 91 SER A N 1
ATOM 718 C CA . SER A 1 91 ? -28.032 0.504 11.781 1.00 46.88 91 SER A CA 1
ATOM 719 C C . SER A 1 91 ? -29.001 0.148 10.657 1.00 46.88 91 SER A C 1
ATOM 721 O O . SER A 1 91 ? -29.875 0.939 10.312 1.00 46.88 91 SER A O 1
ATOM 723 N N . SER A 1 92 ? -28.872 -1.052 10.104 1.00 45.91 92 SER A N 1
ATOM 724 C CA . SER A 1 92 ? -29.917 -1.693 9.308 1.00 45.91 92 SER A CA 1
ATOM 725 C C . SER A 1 92 ? -29.815 -3.209 9.438 1.00 45.91 92 SER A C 1
ATOM 727 O O . SER A 1 92 ? -29.445 -3.905 8.506 1.00 45.91 92 SER A O 1
ATOM 729 N N . SER A 1 93 ? -30.163 -3.715 10.623 1.00 41.78 93 SER A N 1
ATOM 730 C CA . SER A 1 93 ? -30.955 -4.945 10.754 1.00 41.78 93 SER A CA 1
ATOM 731 C C . SER A 1 93 ? -31.516 -5.058 12.178 1.00 41.78 93 SER A C 1
ATOM 733 O O . SER A 1 93 ? -30.784 -5.224 13.151 1.00 41.78 93 SER A O 1
ATOM 735 N N . THR A 1 94 ? -32.831 -4.886 12.243 1.00 41.16 94 THR A N 1
ATOM 736 C CA . THR A 1 94 ? -33.854 -5.314 13.209 1.00 41.16 94 THR A CA 1
ATOM 737 C C . THR A 1 94 ? -33.415 -6.044 14.495 1.00 41.16 94 THR A C 1
ATOM 739 O O . THR A 1 94 ? -32.831 -7.120 14.458 1.00 41.16 94 THR A O 1
ATOM 742 N N . THR A 1 95 ? -33.837 -5.470 15.633 1.00 41.53 95 THR A N 1
ATOM 743 C CA . THR A 1 95 ? -34.161 -6.102 16.933 1.00 41.53 95 THR A CA 1
ATOM 744 C C . THR A 1 95 ? -33.320 -7.296 17.394 1.00 41.53 95 THR A C 1
ATOM 746 O O . THR A 1 95 ? -33.628 -8.441 17.080 1.00 41.53 95 THR A O 1
ATOM 749 N N . THR A 1 96 ? -32.388 -7.048 18.316 1.00 36.94 96 THR A N 1
ATOM 750 C CA . THR A 1 96 ? -32.357 -7.719 19.633 1.00 36.94 96 THR A CA 1
ATOM 751 C C . THR A 1 96 ? -31.325 -7.069 20.554 1.00 36.94 96 THR A C 1
ATOM 753 O O . THR A 1 96 ? -30.264 -6.603 20.149 1.00 36.94 96 THR A O 1
ATOM 756 N N . THR A 1 97 ? -31.715 -6.966 21.816 1.00 42.75 97 THR A N 1
ATOM 757 C CA . THR A 1 97 ? -31.101 -6.206 22.899 1.00 42.75 97 THR A CA 1
ATOM 758 C C . THR A 1 97 ? -29.748 -6.796 23.301 1.00 42.75 97 THR A C 1
ATOM 760 O O . THR A 1 97 ? -29.691 -7.796 24.009 1.00 42.75 97 THR A O 1
ATOM 763 N N . THR A 1 98 ? -28.635 -6.182 22.901 1.00 41.59 98 THR A N 1
ATOM 764 C CA . THR A 1 98 ? -27.340 -6.331 23.588 1.00 41.59 98 THR A CA 1
ATOM 765 C C . THR A 1 98 ? -26.514 -5.070 23.346 1.00 41.59 98 THR A C 1
ATOM 767 O O . THR A 1 98 ? -26.378 -4.625 22.210 1.00 41.59 98 THR A O 1
ATOM 770 N N . THR A 1 99 ? -25.978 -4.478 24.412 1.00 44.50 99 THR A N 1
ATOM 771 C CA . THR A 1 99 ? -25.060 -3.325 24.445 1.00 44.50 99 THR A CA 1
ATOM 772 C C . THR A 1 99 ? -23.730 -3.654 23.752 1.00 44.50 99 THR A C 1
ATOM 774 O O . THR A 1 99 ? -22.682 -3.782 24.381 1.00 44.50 99 THR A O 1
ATOM 777 N N . ARG A 1 100 ? -23.761 -3.851 22.432 1.00 48.69 100 ARG A N 1
ATOM 778 C CA . ARG A 1 100 ? -22.584 -4.176 21.631 1.00 48.69 100 ARG A CA 1
ATOM 779 C C . ARG A 1 100 ? -21.915 -2.874 21.198 1.00 48.69 100 ARG A C 1
ATOM 781 O O . ARG A 1 100 ? -22.541 -2.029 20.564 1.00 48.69 100 ARG A O 1
ATOM 788 N N . LYS A 1 101 ? -20.649 -2.708 21.591 1.00 49.59 101 LYS A N 1
ATOM 789 C CA . LYS A 1 101 ? -19.748 -1.656 21.096 1.00 49.59 101 LYS A CA 1
ATOM 790 C C . LYS A 1 101 ? -19.907 -1.540 19.568 1.00 49.59 101 LYS A C 1
ATOM 792 O O . LYS A 1 101 ? -19.979 -2.587 18.922 1.00 49.59 101 LYS A O 1
ATOM 797 N N . PRO A 1 102 ? -19.947 -0.331 18.982 1.00 59.50 102 PRO A N 1
ATOM 798 C CA . PRO A 1 102 ? -19.880 -0.205 17.532 1.00 59.50 102 PRO A CA 1
ATOM 799 C C . PRO A 1 102 ? -18.589 -0.880 17.049 1.00 59.50 102 PRO A C 1
ATOM 801 O O . PRO A 1 102 ? -17.498 -0.565 17.531 1.00 59.50 102 PRO A O 1
ATOM 804 N N . ASN A 1 103 ? -18.723 -1.866 16.161 1.00 66.00 103 ASN A N 1
ATOM 805 C CA . ASN A 1 103 ? -17.580 -2.533 15.549 1.00 66.00 103 ASN A CA 1
ATOM 806 C C . ASN A 1 103 ? -17.002 -1.578 14.500 1.00 66.00 103 ASN A C 1
ATOM 808 O O . ASN A 1 103 ? -17.557 -1.455 13.414 1.00 66.00 103 ASN A O 1
ATOM 812 N N . ILE A 1 104 ? -15.926 -0.877 14.858 1.00 84.31 104 ILE A N 1
ATOM 813 C CA . ILE A 1 104 ? -15.281 0.140 14.012 1.00 84.31 104 ILE A CA 1
ATOM 814 C C . ILE A 1 104 ? -14.659 -0.494 12.752 1.00 84.31 104 ILE A C 1
ATOM 816 O O . ILE A 1 104 ? -14.708 0.094 11.674 1.00 84.31 104 ILE A O 1
ATOM 820 N N . CYS A 1 105 ? -14.127 -1.714 12.882 1.00 88.94 105 CYS A N 1
ATOM 821 C CA . CYS A 1 105 ? -13.492 -2.474 11.807 1.00 88.94 105 CYS A CA 1
ATOM 822 C C . CYS A 1 105 ? -14.066 -3.896 11.704 1.00 88.94 105 CYS A C 1
ATOM 824 O O . CYS A 1 105 ? -14.576 -4.407 12.710 1.00 88.94 105 CYS A O 1
ATOM 826 N N . PRO A 1 106 ? -13.950 -4.553 10.533 1.00 88.00 106 PRO A N 1
ATOM 827 C CA . PRO A 1 106 ? -14.255 -5.974 10.403 1.00 88.00 106 PRO A CA 1
ATOM 828 C C . PRO A 1 106 ? -13.328 -6.845 11.268 1.00 88.00 106 PRO A C 1
ATOM 830 O O . PRO A 1 106 ? -12.272 -6.405 11.733 1.00 88.00 106 PRO A O 1
ATOM 833 N N . ASP A 1 107 ? -13.713 -8.104 11.471 1.00 83.56 107 ASP A N 1
ATOM 834 C CA . ASP A 1 107 ? -12.939 -9.036 12.293 1.00 83.56 107 ASP A CA 1
ATOM 835 C C . ASP A 1 107 ? -11.525 -9.251 11.726 1.00 83.56 107 ASP A C 1
ATOM 837 O O . ASP A 1 107 ? -11.323 -9.414 10.521 1.00 83.56 107 ASP A O 1
ATOM 841 N N . SER A 1 108 ? -10.529 -9.257 12.616 1.00 83.62 108 SER A N 1
ATOM 842 C CA . SER A 1 108 ? -9.097 -9.356 12.285 1.00 83.62 108 SER A CA 1
ATOM 843 C C . SER A 1 108 ? -8.504 -8.177 11.495 1.00 83.62 108 SER A C 1
ATOM 845 O O . SER A 1 108 ? -7.412 -8.310 10.946 1.00 83.62 108 SER A O 1
ATOM 847 N N . TRP A 1 109 ? -9.166 -7.017 11.486 1.00 89.88 109 TRP A N 1
ATOM 848 C CA . TRP A 1 109 ? -8.594 -5.748 11.026 1.00 89.88 109 TRP A CA 1
ATOM 849 C C . TRP A 1 109 ? -8.179 -4.868 12.206 1.00 89.88 109 TRP A C 1
ATOM 851 O O . TRP A 1 109 ? -8.770 -4.927 13.288 1.00 89.88 109 TRP A O 1
ATOM 861 N N . ILE A 1 110 ? -7.159 -4.032 12.010 1.00 88.88 110 ILE A N 1
ATOM 862 C CA . ILE A 1 110 ? -6.660 -3.124 13.046 1.00 88.88 110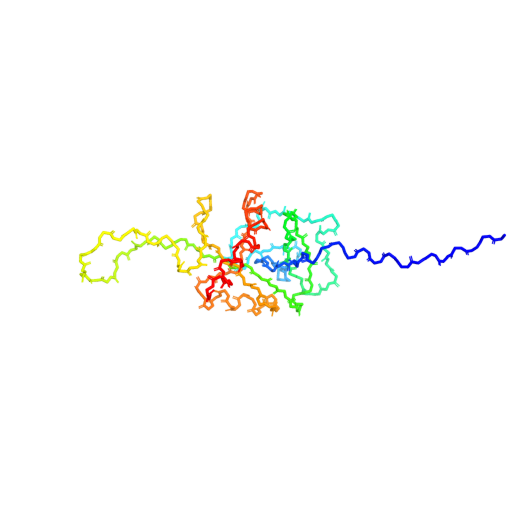 ILE A CA 1
ATOM 863 C C . ILE A 1 110 ? -7.047 -1.691 12.709 1.00 88.88 110 ILE A C 1
ATOM 865 O O . ILE A 1 110 ? -6.659 -1.165 11.672 1.00 88.88 110 ILE A O 1
ATOM 869 N N . TYR A 1 111 ? -7.780 -1.056 13.622 1.00 90.25 111 TYR A N 1
ATOM 870 C CA . TYR A 1 111 ? -8.153 0.348 13.510 1.00 90.25 111 TYR A CA 1
ATOM 871 C C . TYR A 1 111 ? -6.967 1.275 13.782 1.00 90.25 111 TYR A C 1
ATOM 873 O O . TYR A 1 111 ? -6.279 1.111 14.797 1.00 90.25 111 TYR A O 1
ATOM 881 N N . TYR A 1 112 ? -6.783 2.284 12.933 1.00 90.50 112 TYR A N 1
ATOM 882 C CA . TYR A 1 112 ? -5.859 3.384 13.171 1.00 90.50 112 TYR A CA 1
ATOM 883 C C . TYR A 1 112 ? -6.623 4.703 13.314 1.00 90.50 112 TYR A C 1
ATOM 885 O O . TYR A 1 112 ? -7.199 5.233 12.365 1.00 90.50 112 TYR A O 1
ATOM 893 N N . ASN A 1 113 ? -6.616 5.250 14.532 1.00 88.25 113 ASN A N 1
ATOM 894 C CA . ASN A 1 113 ? -7.392 6.444 14.877 1.00 88.25 113 ASN A CA 1
ATOM 895 C C . ASN A 1 113 ? -7.012 7.680 14.043 1.00 88.25 113 ASN A C 1
ATOM 897 O O . ASN A 1 113 ? -7.867 8.533 13.828 1.00 88.25 113 ASN A O 1
ATOM 901 N N . SER A 1 114 ? -5.747 7.808 13.622 1.00 88.56 114 SER A N 1
ATOM 902 C CA . SER A 1 114 ? -5.271 9.011 12.924 1.00 88.56 114 SER A CA 1
ATOM 903 C C . SER A 1 114 ? -5.865 9.144 11.523 1.00 88.56 114 SER A C 1
ATOM 905 O O . SER A 1 114 ? -6.131 10.258 11.083 1.00 88.56 114 SER A O 1
ATOM 907 N N . THR A 1 115 ? -6.104 8.022 10.841 1.00 88.69 115 THR A N 1
ATOM 908 C CA . THR A 1 115 ? -6.647 8.000 9.474 1.00 88.69 115 THR A CA 1
ATOM 909 C C . THR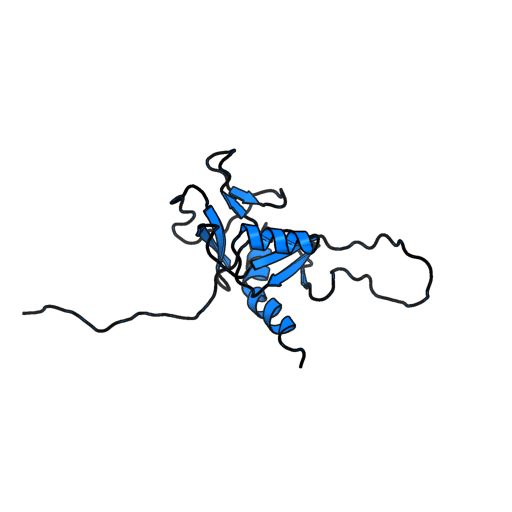 A 1 115 ? -8.146 7.692 9.471 1.00 88.69 115 THR A C 1
ATOM 911 O O . THR A 1 115 ? -8.864 8.091 8.560 1.00 88.69 115 THR A O 1
ATOM 914 N N . ASN A 1 116 ? -8.665 7.069 10.536 1.00 89.88 116 ASN A N 1
ATOM 915 C CA . ASN A 1 116 ? -10.001 6.466 10.594 1.00 89.88 116 ASN A CA 1
ATOM 916 C C . ASN A 1 116 ? -10.184 5.297 9.606 1.00 89.88 116 ASN A C 1
ATOM 918 O O . ASN A 1 116 ? -11.306 5.001 9.178 1.00 89.88 116 ASN A O 1
ATOM 922 N N . PHE A 1 117 ? -9.087 4.625 9.262 1.00 92.00 117 PHE A N 1
ATOM 923 C CA . PHE A 1 117 ? -9.082 3.415 8.450 1.00 92.00 117 PHE A CA 1
ATOM 924 C C . PHE A 1 117 ? -8.736 2.189 9.290 1.00 92.00 117 PHE A C 1
ATOM 926 O O . PHE A 1 117 ? -8.218 2.257 10.411 1.00 92.00 117 PHE A O 1
ATOM 933 N N . CYS A 1 118 ? -9.074 1.045 8.725 1.00 92.75 118 CYS A N 1
ATOM 934 C CA . CYS A 1 118 ? -8.778 -0.272 9.232 1.00 92.75 118 CYS A CA 1
ATOM 935 C C . CYS A 1 118 ? -7.778 -0.923 8.281 1.00 92.75 118 CYS A C 1
ATOM 937 O O . CYS A 1 118 ? -8.000 -0.909 7.075 1.00 92.75 118 CYS A O 1
ATOM 939 N N . TYR A 1 119 ? -6.733 -1.548 8.819 1.00 93.06 119 TYR A N 1
ATOM 940 C CA . TYR A 1 119 ? -5.679 -2.182 8.023 1.00 93.06 119 TYR A CA 1
ATOM 941 C C . TYR A 1 119 ? -5.568 -3.668 8.341 1.00 93.06 119 TYR A C 1
ATOM 943 O O . TYR A 1 119 ? -5.784 -4.092 9.486 1.00 93.06 119 TYR A O 1
ATOM 951 N N . LYS A 1 120 ? -5.202 -4.462 7.336 1.00 92.44 120 LYS A N 1
ATOM 952 C CA . LYS A 1 120 ? -4.931 -5.893 7.484 1.00 92.44 120 LYS A CA 1
ATOM 953 C C . LYS A 1 120 ? -3.794 -6.308 6.561 1.00 92.44 120 LYS A C 1
ATOM 955 O O . LYS A 1 120 ? -3.867 -6.100 5.356 1.00 92.44 120 LYS A O 1
ATOM 960 N N . ALA A 1 121 ? -2.761 -6.919 7.136 1.00 91.50 121 ALA A N 1
ATOM 961 C CA . ALA A 1 121 ? -1.675 -7.508 6.363 1.00 91.50 121 ALA A CA 1
ATOM 962 C C . ALA A 1 121 ? -1.971 -8.965 6.014 1.00 91.50 121 ALA A C 1
ATOM 964 O O . ALA A 1 121 ? -2.509 -9.725 6.827 1.00 91.50 121 ALA A O 1
ATOM 965 N N . PHE A 1 122 ? -1.545 -9.355 4.822 1.00 90.19 122 PHE A N 1
ATOM 966 C CA . PHE A 1 122 ? -1.610 -10.709 4.313 1.00 90.19 122 PHE A CA 1
ATOM 967 C C . PHE A 1 122 ? -0.193 -11.197 4.019 1.00 90.19 122 PHE A C 1
ATOM 969 O O . PHE A 1 122 ? 0.548 -10.587 3.257 1.00 90.19 122 PHE A O 1
ATOM 976 N N . GLN A 1 123 ? 0.172 -12.328 4.623 1.00 88.69 123 GLN A N 1
ATOM 977 C CA . GLN A 1 123 ? 1.478 -12.980 4.445 1.00 88.69 123 GLN A CA 1
ATOM 978 C C . GLN A 1 123 ? 1.542 -13.873 3.196 1.00 88.69 123 GLN A C 1
ATOM 980 O O . GLN A 1 123 ? 2.542 -14.546 2.963 1.00 88.69 123 GLN A O 1
ATOM 985 N N . MET A 1 124 ? 0.462 -13.933 2.414 1.00 89.12 124 MET A N 1
ATOM 986 C CA . MET A 1 124 ? 0.463 -14.660 1.149 1.00 89.12 124 MET A CA 1
ATOM 987 C C . MET A 1 124 ? 1.169 -13.829 0.084 1.00 89.12 124 MET A C 1
ATOM 989 O O . MET A 1 124 ? 0.959 -12.625 -0.010 1.00 89.12 124 MET A O 1
ATOM 993 N N . PHE A 1 125 ? 1.993 -14.495 -0.709 1.00 92.75 125 PHE A N 1
ATOM 994 C CA . PHE A 1 125 ? 2.786 -13.873 -1.753 1.00 92.75 125 PHE A CA 1
ATOM 995 C C . PHE A 1 125 ? 1.940 -13.805 -3.025 1.00 92.75 125 PHE A C 1
ATOM 997 O O . PHE A 1 125 ? 1.439 -14.832 -3.485 1.00 92.75 125 PHE A O 1
ATOM 1004 N N . LYS A 1 126 ? 1.722 -12.590 -3.527 1.00 95.31 126 LYS A N 1
ATOM 1005 C CA . LYS A 1 126 ? 0.913 -12.300 -4.713 1.00 95.31 126 LYS A CA 1
ATOM 1006 C C . LYS A 1 126 ? 1.552 -11.184 -5.532 1.00 95.31 126 LYS A C 1
ATOM 1008 O O . LYS A 1 126 ? 2.226 -10.319 -4.965 1.00 95.31 126 LYS A O 1
ATOM 1013 N N . THR A 1 127 ? 1.301 -11.178 -6.837 1.00 96.75 127 THR A N 1
ATOM 1014 C CA . THR A 1 127 ? 1.564 -10.010 -7.686 1.00 96.75 127 THR A CA 1
ATOM 1015 C C . THR A 1 127 ? 0.787 -8.802 -7.167 1.00 96.75 127 THR A C 1
ATOM 1017 O O . THR A 1 127 ? -0.194 -8.957 -6.435 1.00 96.75 127 THR A O 1
ATOM 1020 N N . TRP A 1 128 ? 1.192 -7.591 -7.550 1.00 96.56 128 TRP A N 1
ATOM 1021 C CA . TRP A 1 128 ? 0.491 -6.380 -7.118 1.00 96.56 128 TRP A CA 1
ATOM 1022 C C . TRP A 1 128 ? -0.995 -6.413 -7.519 1.00 96.56 128 TRP A C 1
ATOM 1024 O O . TRP A 1 128 ? -1.871 -6.123 -6.707 1.00 96.56 128 TRP A O 1
ATOM 1034 N N . TYR A 1 129 ? -1.292 -6.871 -8.739 1.00 96.50 129 TYR A N 1
ATOM 1035 C CA . TYR A 1 129 ? -2.663 -6.979 -9.246 1.00 96.50 129 TYR A CA 1
ATOM 1036 C C . TYR A 1 129 ? -3.491 -8.034 -8.501 1.00 96.50 129 TYR A C 1
ATOM 1038 O O . TYR A 1 129 ? -4.648 -7.789 -8.167 1.00 96.50 129 TYR A O 1
ATOM 1046 N N . ASP A 1 130 ? -2.907 -9.199 -8.210 1.00 97.75 130 ASP A N 1
ATOM 1047 C CA . ASP A 1 130 ? -3.604 -10.248 -7.458 1.00 97.75 130 ASP A CA 1
ATOM 1048 C C . ASP A 1 130 ? -3.812 -9.861 -5.987 1.00 97.75 130 ASP A C 1
ATOM 1050 O O . ASP A 1 130 ? -4.771 -10.311 -5.356 1.00 97.75 130 ASP A O 1
ATOM 1054 N N . ALA A 1 131 ? -2.899 -9.066 -5.424 1.00 97.50 131 ALA A N 1
ATOM 1055 C CA . ALA A 1 131 ? -3.012 -8.519 -4.080 1.00 97.50 131 ALA A CA 1
ATOM 1056 C C . ALA A 1 131 ? -4.152 -7.494 -3.991 1.00 97.50 131 ALA A C 1
ATOM 1058 O O . ALA A 1 131 ? -4.967 -7.581 -3.073 1.00 97.50 131 ALA A O 1
ATOM 1059 N N . GLU A 1 132 ? -4.265 -6.595 -4.974 1.00 97.50 132 GLU A N 1
ATOM 1060 C CA . GLU A 1 132 ? -5.396 -5.669 -5.084 1.00 97.50 132 GLU A CA 1
ATOM 1061 C C . GLU A 1 132 ? -6.724 -6.418 -5.194 1.00 97.50 132 GLU A C 1
ATOM 1063 O O . GLU A 1 132 ? -7.632 -6.166 -4.409 1.00 97.50 132 GLU A O 1
ATOM 1068 N N . ALA A 1 133 ? -6.813 -7.421 -6.071 1.00 97.81 133 ALA A N 1
ATOM 1069 C CA . ALA A 1 133 ? -8.021 -8.233 -6.202 1.00 97.81 133 ALA A CA 1
ATOM 1070 C C . ALA A 1 133 ? -8.408 -8.945 -4.886 1.00 97.81 133 ALA A C 1
ATOM 1072 O O . ALA A 1 133 ? -9.592 -9.118 -4.586 1.00 97.81 133 A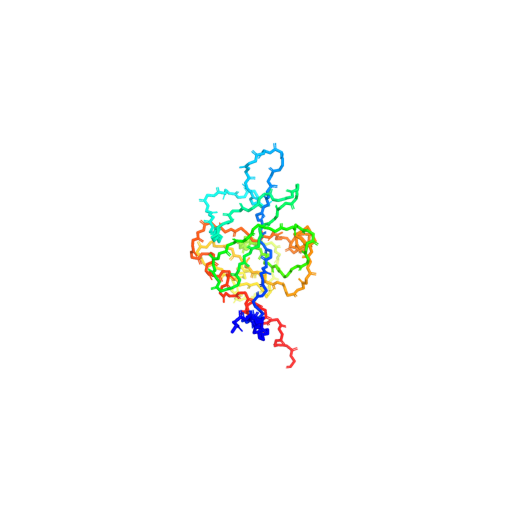LA A O 1
ATOM 1073 N N . GLU A 1 134 ? -7.431 -9.358 -4.069 1.00 97.12 134 GLU A N 1
ATOM 1074 C CA . GLU A 1 134 ? -7.704 -9.909 -2.736 1.00 97.12 134 GLU A CA 1
ATOM 1075 C C . GLU A 1 134 ? -8.230 -8.837 -1.770 1.00 97.12 134 GLU A C 1
ATOM 1077 O O . GLU A 1 134 ? -9.147 -9.121 -0.996 1.00 97.12 134 GLU A O 1
ATOM 1082 N N . CYS A 1 135 ? -7.706 -7.611 -1.822 1.00 96.44 135 CYS A N 1
ATOM 1083 C CA . CYS A 1 135 ? -8.250 -6.498 -1.049 1.00 96.44 135 CYS A CA 1
ATOM 1084 C C . CYS A 1 135 ? -9.684 -6.158 -1.489 1.00 96.44 135 CYS A C 1
ATOM 1086 O O . CYS A 1 135 ? -10.573 -6.071 -0.637 1.00 96.44 135 CYS A O 1
ATOM 1088 N N . GLU A 1 136 ? -9.954 -6.081 -2.793 1.00 96.31 136 GLU A N 1
ATOM 1089 C CA . GLU A 1 136 ? -11.292 -5.814 -3.338 1.00 96.31 136 GLU A CA 1
ATOM 1090 C C . GLU A 1 136 ? -12.310 -6.881 -2.910 1.00 96.31 136 GLU A C 1
ATOM 1092 O O . GLU A 1 136 ? -13.438 -6.554 -2.530 1.00 96.31 136 GLU A O 1
ATOM 1097 N N . ASN A 1 137 ? -11.904 -8.156 -2.857 1.00 95.44 137 ASN A N 1
ATOM 1098 C CA . ASN A 1 137 ? -12.741 -9.249 -2.346 1.00 95.44 137 ASN A CA 1
ATOM 1099 C C . ASN A 1 137 ? -13.160 -9.061 -0.874 1.00 95.44 137 ASN A C 1
ATOM 1101 O O . ASN A 1 137 ? -14.159 -9.636 -0.438 1.00 95.44 137 ASN A O 1
ATOM 1105 N N . GLN A 1 138 ? -12.422 -8.258 -0.103 1.00 91.94 138 GLN A N 1
ATOM 1106 C CA . GLN A 1 138 ? -12.748 -7.886 1.279 1.00 91.94 138 GLN A CA 1
ATOM 1107 C C . GLN A 1 138 ? -13.501 -6.542 1.375 1.00 91.94 138 GLN A C 1
ATOM 1109 O O . GLN A 1 138 ? -13.774 -6.078 2.485 1.00 91.94 138 GLN A O 1
ATOM 1114 N N . GLY A 1 139 ? -13.837 -5.909 0.244 1.00 92.88 139 GLY A N 1
ATOM 1115 C CA . GLY A 1 139 ? -14.402 -4.555 0.186 1.00 92.88 139 GLY A CA 1
ATOM 1116 C C . GLY A 1 139 ? -13.388 -3.457 0.526 1.00 92.88 139 GLY A C 1
ATOM 1117 O O . GLY A 1 139 ? -13.775 -2.409 1.042 1.00 92.88 139 GLY A O 1
ATOM 1118 N N . ALA A 1 140 ? -12.107 -3.734 0.301 1.00 95.25 140 ALA A N 1
ATOM 1119 C CA . ALA A 1 140 ? -10.953 -2.912 0.640 1.00 95.25 140 ALA A CA 1
ATOM 1120 C C . ALA A 1 140 ? -10.121 -2.609 -0.618 1.00 95.25 140 ALA A C 1
ATOM 1122 O O . ALA A 1 140 ? -10.424 -3.112 -1.694 1.00 95.25 140 ALA A O 1
ATOM 1123 N N . HIS A 1 141 ? -9.049 -1.840 -0.460 1.00 97.12 141 HIS A N 1
ATOM 1124 C CA . HIS A 1 141 ? -8.022 -1.625 -1.486 1.00 97.12 141 HIS A CA 1
ATOM 1125 C C . HIS A 1 141 ? -6.638 -1.863 -0.882 1.00 97.12 141 HIS A C 1
ATOM 1127 O O . HIS A 1 141 ? -6.505 -1.919 0.345 1.00 97.12 141 HIS A O 1
ATOM 1133 N N . LEU A 1 142 ? -5.603 -2.030 -1.702 1.00 97.25 142 LEU A N 1
ATOM 1134 C CA . LEU A 1 142 ? -4.227 -1.942 -1.220 1.00 97.25 142 LEU A CA 1
ATOM 1135 C C . LEU A 1 142 ? -4.000 -0.590 -0.537 1.00 97.25 142 LEU A C 1
ATOM 1137 O O . LEU A 1 142 ? -4.463 0.443 -1.012 1.00 97.25 142 LEU A O 1
ATOM 1141 N N . ALA A 1 143 ? -3.276 -0.612 0.581 1.00 96.38 143 ALA A N 1
ATOM 1142 C CA . ALA A 1 143 ? -3.174 0.541 1.466 1.00 96.38 143 ALA A CA 1
ATOM 1143 C C . ALA A 1 143 ? -2.527 1.760 0.794 1.00 96.38 143 ALA A C 1
ATOM 1145 O O . ALA A 1 143 ? -1.437 1.648 0.221 1.00 96.38 143 ALA A O 1
ATOM 1146 N N . SER A 1 144 ? -3.171 2.914 0.936 1.00 95.19 144 SER A N 1
ATOM 1147 C CA . SER A 1 144 ? -2.612 4.228 0.664 1.00 95.19 144 SER A CA 1
ATOM 1148 C C . SER A 1 144 ? -1.900 4.778 1.902 1.00 95.19 144 SER A C 1
ATOM 1150 O O . SER A 1 144 ? -2.101 4.320 3.027 1.00 95.19 144 SER A O 1
ATOM 1152 N N . ILE A 1 145 ? -0.952 5.694 1.694 1.00 94.38 145 ILE A N 1
ATOM 1153 C CA . ILE A 1 145 ? -0.163 6.286 2.778 1.00 94.38 145 ILE A CA 1
ATOM 1154 C C . ILE A 1 145 ? -0.063 7.792 2.560 1.00 94.38 145 ILE A C 1
ATOM 1156 O O . ILE A 1 145 ? 0.544 8.257 1.597 1.00 94.38 145 ILE A O 1
ATOM 1160 N N . HIS A 1 146 ? -0.602 8.563 3.499 1.00 93.06 146 HIS A N 1
ATOM 1161 C CA . HIS A 1 146 ? -0.773 10.011 3.372 1.00 93.06 146 HIS A CA 1
ATOM 1162 C C . HIS A 1 146 ? 0.093 10.833 4.322 1.00 93.06 146 HIS A C 1
ATOM 1164 O O . HIS A 1 146 ? 0.094 12.062 4.272 1.00 93.06 146 HIS A O 1
ATOM 1170 N N . ASN A 1 147 ? 0.807 10.191 5.240 1.00 93.19 147 ASN A N 1
ATOM 1171 C CA . ASN A 1 147 ? 1.701 10.872 6.170 1.00 93.19 147 ASN A CA 1
ATOM 1172 C C . ASN A 1 147 ? 2.739 9.910 6.753 1.00 93.19 147 ASN A C 1
ATOM 1174 O O . ASN A 1 147 ? 2.653 8.686 6.628 1.00 93.19 147 ASN A O 1
ATOM 1178 N N . HIS A 1 148 ? 3.733 10.490 7.422 1.00 92.19 148 HIS A N 1
ATOM 1179 C CA . HIS A 1 148 ? 4.829 9.741 8.018 1.00 92.19 148 HIS A CA 1
ATOM 1180 C C . HIS A 1 148 ? 4.357 8.814 9.148 1.00 92.19 148 HIS A C 1
ATOM 1182 O O . HIS A 1 148 ? 4.823 7.681 9.251 1.00 92.19 148 HIS A O 1
ATOM 1188 N N . GLU A 1 149 ? 3.419 9.258 9.985 1.00 92.94 149 GLU A N 1
ATOM 1189 C CA . GLU A 1 149 ? 2.910 8.479 11.114 1.00 92.94 149 GLU A CA 1
ATOM 1190 C C . GLU A 1 149 ? 2.163 7.220 10.656 1.00 92.94 149 GLU A C 1
ATOM 1192 O O . GLU A 1 149 ? 2.323 6.153 11.253 1.00 92.94 149 GLU A O 1
ATOM 1197 N N . GLU A 1 150 ? 1.387 7.331 9.581 1.00 93.38 150 GLU A N 1
ATOM 1198 C CA . GLU A 1 150 ? 0.723 6.221 8.903 1.00 93.38 150 GLU A CA 1
ATOM 1199 C C . GLU A 1 150 ? 1.732 5.259 8.278 1.00 93.38 150 GLU A C 1
ATOM 1201 O O . GLU A 1 150 ? 1.636 4.052 8.505 1.00 93.38 150 GLU A O 1
ATOM 1206 N N . ASN A 1 151 ? 2.746 5.781 7.579 1.00 92.31 151 ASN A N 1
ATOM 1207 C CA . ASN A 1 151 ? 3.818 4.968 7.006 1.00 92.31 151 ASN A CA 1
ATOM 1208 C C . ASN A 1 151 ? 4.487 4.112 8.092 1.00 92.31 151 ASN A C 1
ATOM 1210 O O . ASN A 1 151 ? 4.535 2.887 7.999 1.00 92.31 151 ASN A O 1
ATOM 1214 N N . VAL A 1 152 ? 4.903 4.749 9.192 1.00 90.62 152 VAL A N 1
ATOM 1215 C CA . VAL A 1 152 ? 5.500 4.069 10.349 1.00 90.62 152 VAL A CA 1
ATOM 1216 C C . VAL A 1 152 ? 4.526 3.066 10.968 1.00 90.62 152 VAL A C 1
ATOM 1218 O O . VAL A 1 152 ? 4.935 1.957 11.321 1.00 90.62 152 VAL A O 1
ATOM 1221 N N . PHE A 1 153 ? 3.245 3.420 11.109 1.00 90.44 153 PHE A N 1
ATOM 1222 C CA . PHE A 1 153 ? 2.229 2.517 11.644 1.00 90.44 153 PHE A CA 1
ATOM 1223 C C . PHE A 1 153 ? 2.127 1.239 10.805 1.00 90.44 153 PHE A C 1
ATOM 1225 O O . PHE A 1 153 ? 2.232 0.148 11.367 1.00 90.44 153 PHE A O 1
ATOM 1232 N N . ILE A 1 154 ? 1.996 1.359 9.484 1.00 90.38 154 ILE A N 1
ATOM 1233 C CA . ILE A 1 154 ? 1.866 0.220 8.572 1.00 90.38 154 ILE A CA 1
ATOM 1234 C C . ILE A 1 154 ? 3.163 -0.602 8.548 1.00 90.38 154 ILE A C 1
ATOM 1236 O O . ILE A 1 154 ? 3.116 -1.816 8.761 1.00 90.38 154 ILE A O 1
ATOM 1240 N N . THR A 1 155 ? 4.334 0.031 8.388 1.00 88.50 155 THR A N 1
ATOM 1241 C CA . THR A 1 155 ? 5.611 -0.695 8.259 1.00 88.50 155 THR A CA 1
ATOM 1242 C C . THR A 1 155 ? 6.074 -1.376 9.543 1.00 88.50 155 THR A C 1
ATOM 1244 O O . THR A 1 155 ? 6.677 -2.443 9.468 1.00 88.50 155 THR A O 1
ATOM 1247 N N . CYS A 1 156 ? 5.813 -0.790 10.718 1.00 83.56 156 CYS A N 1
ATOM 1248 C CA . CYS A 1 156 ? 6.231 -1.365 12.004 1.00 83.56 156 CYS A CA 1
ATOM 1249 C C . CYS A 1 156 ? 5.212 -2.357 12.570 1.00 83.56 156 CYS A C 1
ATOM 1251 O O . CYS A 1 156 ? 5.543 -3.180 13.425 1.00 83.56 156 CYS A O 1
ATOM 1253 N N . LYS A 1 157 ? 3.940 -2.259 12.165 1.00 78.38 157 LYS A N 1
ATOM 1254 C CA . LYS A 1 157 ? 2.895 -3.185 12.616 1.00 78.38 157 LYS A CA 1
ATOM 1255 C C . LYS A 1 157 ? 2.642 -4.314 11.632 1.00 78.38 157 LYS A C 1
ATOM 1257 O O . LYS A 1 157 ? 1.872 -5.196 11.991 1.00 78.38 157 LYS A O 1
ATOM 1262 N N . PHE A 1 158 ? 3.326 -4.366 10.491 1.00 76.81 158 PHE A N 1
ATOM 1263 C CA . PHE A 1 158 ? 3.191 -5.456 9.525 1.00 76.81 158 PHE A CA 1
ATOM 1264 C C . PHE A 1 158 ? 3.365 -6.849 10.157 1.00 76.81 158 PHE A C 1
ATOM 1266 O O . PHE A 1 158 ? 2.479 -7.703 10.059 1.00 76.81 158 PHE A O 1
ATOM 1273 N N . ASP A 1 159 ? 4.439 -7.058 10.921 1.00 67.44 159 ASP A N 1
ATOM 1274 C CA . ASP A 1 159 ? 4.662 -8.317 11.648 1.00 67.44 159 ASP A CA 1
ATOM 1275 C C . ASP A 1 159 ? 3.607 -8.552 12.735 1.00 67.44 159 ASP A C 1
ATOM 1277 O O . ASP A 1 159 ? 3.139 -9.670 12.946 1.00 67.44 159 ASP A O 1
ATOM 1281 N N . TYR A 1 160 ? 3.157 -7.488 13.404 1.00 64.56 160 TYR A N 1
ATOM 1282 C CA . TYR A 1 160 ? 2.107 -7.574 14.420 1.00 64.56 160 TYR A CA 1
ATOM 1283 C C . TYR A 1 160 ? 0.737 -7.948 13.831 1.00 64.56 160 TYR A C 1
ATOM 1285 O O . TYR A 1 160 ? -0.002 -8.727 14.442 1.00 64.56 160 TYR A O 1
ATOM 1293 N N . PHE A 1 161 ? 0.405 -7.431 12.645 1.00 62.72 161 PHE A N 1
ATOM 1294 C CA . PHE A 1 161 ? -0.786 -7.800 11.878 1.00 62.72 161 PHE A CA 1
ATOM 1295 C C . PHE A 1 161 ? -0.773 -9.297 11.548 1.00 62.72 161 PHE A C 1
ATOM 1297 O O . PHE A 1 161 ? -1.803 -9.962 11.615 1.00 62.72 161 PHE A O 1
ATOM 1304 N N . SER A 1 162 ? 0.418 -9.835 11.301 1.00 56.88 162 SER A N 1
ATOM 1305 C CA . SER A 1 162 ? 0.649 -11.202 10.837 1.00 56.88 162 SER A CA 1
ATOM 1306 C C . SER A 1 162 ? 0.684 -12.229 11.977 1.00 56.88 162 SER A C 1
ATOM 1308 O O . SER A 1 162 ? 0.099 -13.309 11.874 1.00 56.88 162 SER A O 1
ATOM 1310 N N . VAL A 1 163 ? 1.292 -11.876 13.115 1.00 53.88 163 VAL A N 1
ATOM 1311 C CA . VAL A 1 163 ? 1.378 -12.738 14.312 1.00 53.88 163 VAL A CA 1
ATOM 1312 C C . VAL A 1 163 ? 0.010 -12.953 14.969 1.00 53.88 163 VAL A C 1
ATOM 1314 O O . VAL A 1 163 ? -0.242 -14.010 15.552 1.00 53.88 163 VAL A O 1
ATOM 1317 N N . LYS A 1 164 ? -0.914 -11.989 14.862 1.00 51.19 164 LYS A N 1
ATOM 1318 C CA . LYS A 1 164 ? -2.290 -12.171 15.353 1.00 51.19 164 LYS A CA 1
ATOM 1319 C C . LYS A 1 164 ? -3.101 -13.191 14.552 1.00 51.19 164 LYS A C 1
ATOM 1321 O O . LYS A 1 164 ? -4.065 -13.718 15.094 1.00 51.19 164 LYS A O 1
ATOM 1326 N N . ILE A 1 165 ? -2.709 -13.492 13.313 1.00 49.91 165 ILE A N 1
ATOM 1327 C CA . ILE A 1 165 ? -3.388 -14.485 12.469 1.00 49.91 165 ILE A CA 1
ATOM 1328 C C . ILE A 1 165 ? -2.890 -15.909 12.776 1.00 49.91 165 ILE A C 1
ATOM 1330 O O . ILE A 1 165 ? -3.647 -16.864 12.644 1.00 49.91 165 ILE A O 1
ATOM 1334 N N . THR A 1 166 ? -1.649 -16.073 13.251 1.00 47.06 166 THR A N 1
ATOM 1335 C CA . THR A 1 166 ? -1.032 -17.397 13.479 1.00 47.06 166 THR A CA 1
ATOM 1336 C C . THR A 1 166 ? -1.222 -17.973 14.885 1.00 47.06 166 THR A C 1
ATOM 1338 O O . THR A 1 166 ? -0.996 -19.165 15.078 1.00 47.06 166 THR A O 1
ATOM 1341 N N . LYS A 1 167 ? -1.676 -17.194 15.878 1.00 40.34 167 LYS A N 1
ATOM 1342 C CA . LYS A 1 167 ? -2.034 -17.723 17.211 1.00 40.34 167 LYS A CA 1
ATOM 1343 C C . LYS A 1 167 ? -3.517 -18.082 17.299 1.00 40.34 167 LYS A C 1
ATOM 1345 O O . LYS A 1 167 ? -4.281 -17.431 18.006 1.00 40.34 167 LYS A O 1
ATOM 1350 N N . ALA A 1 168 ? -3.900 -19.135 16.592 1.00 41.56 168 ALA A N 1
ATOM 1351 C CA . ALA A 1 168 ? -5.182 -19.800 16.780 1.00 41.56 168 ALA A CA 1
ATOM 1352 C C . ALA A 1 168 ? -5.014 -21.325 16.723 1.00 41.56 168 ALA A C 1
ATOM 1354 O O . ALA A 1 168 ? -5.640 -21.953 15.885 1.00 41.56 168 ALA A O 1
ATOM 1355 N N . PHE A 1 169 ? -4.168 -21.891 17.594 1.00 37.97 169 PHE A N 1
ATOM 1356 C CA . PHE A 1 169 ? -4.219 -23.283 18.068 1.00 37.97 169 PHE A CA 1
ATOM 1357 C C . PHE A 1 169 ? -3.596 -23.365 19.464 1.00 37.97 169 PHE A C 1
ATOM 1359 O O . PHE A 1 169 ? -2.522 -22.747 19.659 1.00 37.97 169 PHE A O 1
#

Radius of gyration: 19.25 Å; chains: 1; bounding box: 86×37×43 Å